Protein AF-A0A7Z9G1M7-F1 (afdb_monomer_lite)

Sequence (180 aa):
MEDKDQLKYRGLQDYWEVDAIYCYDPAYLPYQKLPQKQYDAVISTDVMEHCHQEDIKWIIDEIFSLAGKFVFINIACYQAGKSLPNGENAHCIIGPAVWWDQIFQLVVSSYPRVKYCILLEYLWIDVEGEKRMFDIRSNFDSVRIELDPSAITILEADGDLVPVHLLPTEIPSYVADMAE

Foldseek 3Di:
DADPVRDDAPDPCRVVVHPDDQAADCPDVVRNDDDPAADQEAEEEPPLQQDAPVCNLVVLQSRLVNHDAEYEYEDELDFDPDADPVRHTSRNHNDDPVVVVVSNVSHCVVRVRYWYKYWYWYWDQDPVGIAIEIEIDTPDDDPPPPDPPVVYDYDPDPPDDDDPPPDVVNPDVVNVVPPD

Radius of gyration: 18.07 Å; chains: 1; bounding box: 48×50×44 Å

Structure (mmCIF, N/CA/C/O backbone):
data_AF-A0A7Z9G1M7-F1
#
_entry.id   AF-A0A7Z9G1M7-F1
#
loop_
_atom_site.group_PDB
_atom_site.id
_atom_site.type_symbol
_atom_site.label_atom_id
_atom_site.label_alt_id
_atom_site.label_comp_id
_atom_site.label_asym_id
_atom_site.label_entity_id
_atom_site.label_seq_id
_atom_site.pdbx_PDB_ins_code
_atom_site.Cartn_x
_atom_site.Cartn_y
_atom_site.Cartn_z
_atom_site.occupancy
_atom_site.B_iso_or_equiv
_atom_site.auth_seq_id
_atom_site.auth_comp_id
_atom_site.auth_asym_id
_atom_site.auth_atom_id
_atom_site.pdbx_PDB_model_num
ATOM 1 N N . MET A 1 1 ? 3.205 -21.118 10.793 1.00 65.69 1 MET A N 1
ATOM 2 C CA . MET A 1 1 ? 4.281 -20.102 10.735 1.00 65.69 1 MET A CA 1
ATOM 3 C C . MET A 1 1 ? 5.088 -20.237 12.018 1.00 65.69 1 MET A C 1
ATOM 5 O O . MET A 1 1 ? 4.477 -20.591 13.020 1.00 65.69 1 MET A O 1
ATOM 9 N N . GLU A 1 2 ? 6.407 -20.072 11.981 1.00 74.31 2 GLU A N 1
ATOM 10 C CA . GLU A 1 2 ? 7.288 -20.204 13.155 1.00 74.31 2 GLU A CA 1
ATOM 11 C C . GLU A 1 2 ? 8.140 -18.940 13.285 1.00 74.31 2 GLU A C 1
ATOM 13 O O . GLU A 1 2 ? 8.609 -18.430 12.265 1.00 74.31 2 GLU A O 1
ATOM 18 N N . ASP A 1 3 ? 8.282 -18.406 14.499 1.00 77.44 3 ASP A N 1
ATOM 19 C CA . ASP A 1 3 ? 9.163 -17.264 14.765 1.00 77.44 3 ASP A CA 1
ATOM 20 C C . ASP A 1 3 ? 10.602 -17.707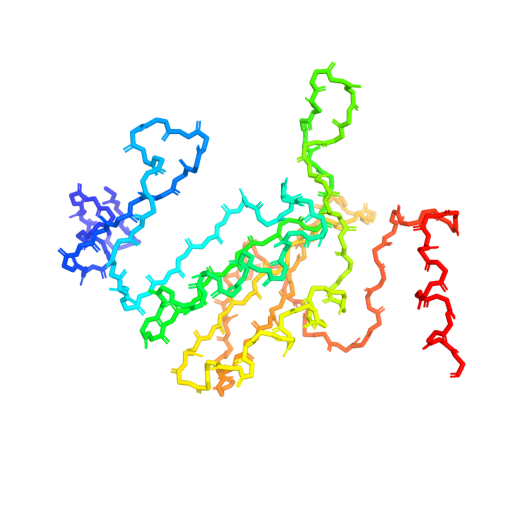 15.094 1.00 77.44 3 ASP A C 1
ATOM 22 O O . ASP A 1 3 ? 10.937 -18.896 15.073 1.00 77.44 3 ASP A O 1
ATOM 26 N N . LYS A 1 4 ? 11.477 -16.735 15.390 1.00 76.31 4 LYS A N 1
ATOM 27 C CA . LYS A 1 4 ? 12.885 -16.986 15.746 1.00 76.31 4 LYS A CA 1
ATOM 28 C C . LYS A 1 4 ? 13.038 -17.799 17.045 1.00 76.31 4 LYS A C 1
ATOM 30 O O . LYS A 1 4 ? 14.078 -18.431 17.225 1.00 76.31 4 LYS A O 1
ATOM 35 N N . ASP A 1 5 ? 12.000 -17.844 17.880 1.00 83.19 5 ASP A N 1
ATOM 36 C CA . ASP A 1 5 ? 11.944 -18.574 19.149 1.00 83.19 5 ASP A CA 1
ATOM 37 C C . ASP A 1 5 ? 11.222 -19.935 19.021 1.00 83.19 5 ASP A C 1
ATOM 39 O O . ASP A 1 5 ? 10.985 -20.621 20.018 1.00 83.19 5 ASP A O 1
ATOM 43 N N . GLN A 1 6 ? 10.930 -20.374 17.787 1.00 81.00 6 GLN A N 1
ATOM 44 C CA . GLN A 1 6 ? 10.245 -21.630 17.444 1.00 81.00 6 GLN A CA 1
ATOM 45 C C . GLN A 1 6 ? 8.793 -21.722 17.942 1.00 81.00 6 GLN A C 1
ATOM 47 O O . GLN A 1 6 ? 8.231 -22.822 18.052 1.00 81.00 6 GLN A O 1
ATOM 52 N N . LEU A 1 7 ? 8.146 -20.587 18.212 1.00 83.50 7 LEU A N 1
ATOM 53 C CA . LEU A 1 7 ? 6.728 -20.556 18.539 1.00 83.50 7 LEU A CA 1
ATOM 54 C C . LEU A 1 7 ? 5.899 -20.815 17.274 1.00 83.50 7 LEU A C 1
ATOM 56 O O . LEU A 1 7 ? 6.119 -20.202 16.232 1.00 83.50 7 LEU A O 1
ATOM 60 N N . LYS A 1 8 ? 4.938 -21.744 17.349 1.00 87.75 8 LYS A N 1
ATOM 61 C CA . LYS A 1 8 ? 4.085 -22.120 16.210 1.00 87.75 8 LYS A CA 1
ATOM 62 C C . LYS A 1 8 ? 2.776 -21.347 16.220 1.00 87.75 8 LYS A C 1
ATOM 64 O O . LYS A 1 8 ? 1.994 -21.473 17.157 1.00 87.75 8 LYS A O 1
ATOM 69 N N . TYR A 1 9 ? 2.490 -20.690 15.104 1.00 88.56 9 TYR A N 1
ATOM 70 C CA . TYR A 1 9 ? 1.254 -19.946 14.877 1.00 88.56 9 TYR A CA 1
ATOM 71 C C . TYR A 1 9 ? 0.378 -20.631 13.833 1.00 88.56 9 TYR A C 1
ATOM 73 O O . TYR A 1 9 ? 0.868 -21.127 12.803 1.00 88.56 9 TYR A O 1
ATOM 81 N N . ARG A 1 10 ? -0.934 -20.608 14.078 1.00 88.56 10 ARG A N 1
ATOM 82 C CA . ARG A 1 10 ? -1.975 -21.187 13.212 1.00 88.56 10 ARG A CA 1
ATOM 83 C C . ARG A 1 10 ? -2.154 -20.412 11.907 1.00 88.56 10 ARG A C 1
ATOM 85 O O . ARG A 1 10 ? -2.621 -20.982 10.928 1.00 88.56 10 ARG A O 1
ATOM 92 N N . GLY A 1 11 ? -1.775 -19.136 11.890 1.00 88.25 11 GLY A N 1
ATOM 93 C CA . GLY A 1 11 ? -1.856 -18.257 10.727 1.00 88.25 11 GLY A CA 1
ATOM 94 C C . GLY A 1 11 ? -1.481 -16.820 11.079 1.00 88.25 11 GLY A C 1
ATOM 95 O O . GLY A 1 11 ? -1.074 -16.544 12.204 1.00 88.25 11 GLY A O 1
ATOM 96 N N . LEU A 1 12 ? -1.647 -15.907 10.121 1.00 87.44 12 LEU A N 1
ATOM 97 C CA . LEU A 1 12 ? -1.281 -14.497 10.284 1.00 87.44 12 LEU A CA 1
ATOM 98 C C . LEU A 1 12 ? -2.063 -13.805 11.407 1.00 87.44 12 LEU A C 1
ATOM 100 O O . LEU A 1 12 ? -1.499 -13.023 12.158 1.00 87.44 12 LEU A O 1
ATOM 104 N N . GLN A 1 13 ? -3.344 -14.148 11.555 1.00 90.69 13 GLN A N 1
ATOM 105 C CA . GLN A 1 13 ? -4.195 -13.604 12.612 1.00 90.69 13 GLN A CA 1
ATOM 106 C C . GLN A 1 13 ? -3.666 -13.942 14.014 1.00 90.69 13 GLN A C 1
ATOM 108 O O . GLN A 1 13 ? -3.638 -13.086 14.889 1.00 90.69 13 GLN A O 1
ATOM 113 N N . ASP A 1 14 ? -3.240 -15.192 14.197 1.00 88.44 14 ASP A N 1
ATOM 114 C CA . ASP A 1 14 ? -2.660 -15.707 15.442 1.00 88.44 14 ASP A CA 1
ATOM 115 C C . ASP A 1 14 ? -1.269 -15.107 15.686 1.00 88.44 14 ASP A C 1
ATOM 117 O O . ASP A 1 14 ? -0.929 -14.754 16.805 1.00 88.44 14 ASP A O 1
ATOM 121 N N . TYR A 1 15 ? -0.487 -14.928 14.619 1.00 89.38 15 TYR A N 1
ATOM 122 C CA . TYR A 1 15 ? 0.842 -14.324 14.684 1.00 89.38 15 TYR A CA 1
ATOM 123 C C . TYR A 1 15 ? 0.824 -12.841 15.068 1.00 89.38 15 TYR A C 1
ATOM 125 O O . TYR A 1 15 ? 1.658 -12.398 15.849 1.00 89.38 15 TYR A O 1
ATOM 133 N N . TRP A 1 16 ? -0.111 -12.069 14.518 1.00 87.44 16 TRP A N 1
ATOM 134 C CA . TRP A 1 16 ? -0.255 -10.643 14.821 1.00 87.44 16 TRP A CA 1
ATOM 135 C C . TRP A 1 16 ? -1.138 -10.355 16.034 1.00 87.44 16 TRP A C 1
ATOM 137 O O . TRP A 1 16 ? -1.307 -9.189 16.378 1.00 87.44 16 TRP A O 1
ATOM 147 N N . GLU A 1 17 ? -1.711 -11.388 16.656 1.00 92.38 17 GLU A N 1
ATOM 148 C CA . GLU A 1 17 ? -2.626 -11.260 17.794 1.00 92.38 17 GLU A CA 1
ATOM 149 C C . GLU A 1 17 ? -3.799 -10.299 17.513 1.00 92.38 17 GLU A C 1
ATOM 151 O O . GLU A 1 17 ? -4.159 -9.456 18.334 1.00 92.38 17 GLU A O 1
ATOM 156 N N . VAL A 1 18 ? -4.409 -10.420 16.328 1.00 93.94 18 VAL A N 1
ATOM 157 C CA . VAL A 1 18 ? -5.536 -9.569 15.904 1.00 93.94 18 VAL A CA 1
ATOM 158 C C . VAL A 1 18 ? -6.867 -10.319 15.901 1.00 93.94 18 VAL A C 1
ATOM 160 O O . VAL A 1 18 ? -6.946 -11.518 15.632 1.00 93.94 18 VAL A O 1
ATOM 163 N N . ASP A 1 19 ? -7.959 -9.594 16.137 1.00 95.56 19 ASP A N 1
ATOM 164 C CA . ASP A 1 19 ? -9.305 -10.181 16.179 1.00 95.56 19 ASP A CA 1
ATOM 165 C C . ASP A 1 19 ? -9.836 -10.588 14.796 1.00 95.56 19 ASP A C 1
ATOM 167 O O . ASP A 1 19 ? -10.677 -11.484 14.681 1.00 95.56 19 ASP A O 1
ATOM 171 N N . ALA A 1 20 ? -9.379 -9.921 13.732 1.00 95.44 20 ALA A N 1
ATOM 172 C CA . ALA A 1 20 ? -9.842 -10.166 12.373 1.00 95.44 20 ALA A CA 1
ATOM 173 C C . ALA A 1 20 ? -8.833 -9.698 11.319 1.00 95.44 20 ALA A C 1
ATOM 175 O O . ALA A 1 20 ? -8.141 -8.699 11.503 1.00 95.44 20 ALA A O 1
ATOM 176 N N . ILE A 1 21 ? -8.841 -10.382 10.175 1.00 96.19 21 ILE A N 1
ATOM 177 C CA . ILE A 1 21 ? -8.161 -9.971 8.944 1.00 96.19 21 ILE A CA 1
ATOM 178 C C . ILE A 1 21 ? -9.204 -9.885 7.833 1.00 96.19 21 ILE A C 1
ATOM 180 O O . ILE A 1 21 ? -10.039 -10.779 7.685 1.00 96.19 21 ILE A O 1
ATOM 184 N N . TYR A 1 22 ? -9.144 -8.812 7.048 1.00 97.06 22 TYR A N 1
ATOM 185 C CA . TYR A 1 22 ? -9.972 -8.632 5.863 1.00 97.06 22 TYR A CA 1
ATOM 186 C C . TYR A 1 22 ? -9.074 -8.398 4.656 1.00 97.06 22 TYR A C 1
ATOM 188 O O . TYR A 1 22 ? -8.368 -7.395 4.594 1.00 97.06 22 TYR A O 1
ATOM 196 N N . CYS A 1 23 ? -9.088 -9.336 3.714 1.00 96.50 23 CYS A N 1
ATOM 197 C CA . CYS A 1 23 ? -8.330 -9.223 2.475 1.00 96.50 23 CYS A CA 1
ATOM 198 C C . CYS A 1 23 ? -9.158 -8.477 1.430 1.00 96.50 23 CYS A C 1
ATOM 200 O O . CYS A 1 23 ? -10.350 -8.751 1.275 1.00 96.50 23 CYS A O 1
ATOM 202 N N . TYR A 1 24 ? -8.506 -7.576 0.704 1.00 96.56 24 TYR A N 1
ATOM 203 C CA . TYR A 1 24 ? -9.089 -6.857 -0.418 1.00 96.56 24 TYR A CA 1
ATOM 204 C C . TYR A 1 24 ? -8.130 -6.897 -1.606 1.00 96.56 24 TYR A C 1
ATOM 206 O O . TYR A 1 24 ? -6.945 -6.624 -1.447 1.00 96.56 24 TYR A O 1
ATOM 214 N N . ASP A 1 25 ? -8.658 -7.252 -2.772 1.00 95.44 25 ASP A N 1
ATOM 215 C CA . ASP A 1 25 ? -7.978 -7.184 -4.062 1.00 95.44 25 ASP A CA 1
ATOM 216 C C . ASP A 1 25 ? -9.058 -7.041 -5.151 1.00 95.44 25 ASP A C 1
ATOM 218 O O . ASP A 1 25 ? -9.809 -7.997 -5.385 1.00 95.44 25 ASP A O 1
ATOM 222 N N . PRO A 1 26 ? -9.173 -5.873 -5.813 1.00 92.88 26 PRO A N 1
ATOM 223 C CA . PRO A 1 26 ? -10.226 -5.619 -6.796 1.00 92.88 26 PRO A CA 1
ATOM 224 C C . PRO A 1 26 ? -10.151 -6.541 -8.023 1.00 92.88 26 PRO A C 1
ATOM 226 O O . PRO A 1 26 ? -11.166 -6.739 -8.693 1.00 92.88 26 PRO A O 1
ATOM 229 N N . ALA A 1 27 ? -8.984 -7.122 -8.316 1.00 91.56 27 ALA A N 1
ATOM 230 C CA . ALA A 1 27 ? -8.763 -8.021 -9.445 1.00 91.56 27 ALA A CA 1
ATOM 231 C C . ALA A 1 27 ? -8.893 -9.510 -9.070 1.00 91.56 27 ALA A C 1
ATOM 233 O O . ALA A 1 27 ? -8.864 -10.372 -9.954 1.00 91.56 27 ALA A O 1
ATOM 234 N N . TYR A 1 28 ? -9.093 -9.835 -7.787 1.00 94.81 28 TYR A N 1
ATOM 235 C CA . TYR A 1 28 ? -9.232 -11.209 -7.312 1.00 94.81 28 TYR A CA 1
ATOM 236 C C . TYR A 1 28 ? -10.621 -11.471 -6.725 1.00 94.81 28 TYR A C 1
ATOM 238 O O . TYR A 1 28 ? -10.961 -11.055 -5.620 1.00 94.81 28 TYR A O 1
ATOM 246 N N . LEU A 1 29 ? -11.432 -12.237 -7.463 1.00 96.19 29 LEU A N 1
ATOM 247 C CA . LEU A 1 29 ? -12.854 -12.485 -7.182 1.00 96.19 29 LEU A CA 1
ATOM 248 C C . LEU A 1 29 ? -13.182 -12.836 -5.708 1.00 96.19 29 LEU A C 1
ATOM 250 O O . LEU A 1 29 ? -14.173 -12.311 -5.195 1.00 96.19 29 LEU A O 1
ATOM 254 N N . PRO A 1 30 ? -12.400 -13.671 -4.988 1.00 97.00 30 PRO A N 1
ATOM 255 C CA . PRO A 1 30 ? -12.652 -13.943 -3.570 1.00 97.00 30 PRO A CA 1
ATOM 256 C C . PRO A 1 30 ? -12.517 -12.726 -2.641 1.00 97.00 30 PRO A C 1
ATOM 258 O O . PRO A 1 30 ? -13.177 -12.700 -1.602 1.00 97.00 30 PRO A O 1
ATOM 261 N N . TYR A 1 31 ? -11.702 -11.733 -3.007 1.00 96.94 31 TYR A N 1
ATOM 262 C CA . TYR A 1 31 ? -11.374 -10.549 -2.202 1.00 96.94 31 TYR A CA 1
ATOM 263 C C . TYR A 1 31 ? -11.754 -9.222 -2.879 1.00 96.94 31 TYR A C 1
ATOM 265 O O . TYR A 1 31 ? -11.400 -8.157 -2.393 1.00 96.94 31 TYR A O 1
ATOM 273 N N . GLN A 1 32 ? -12.561 -9.247 -3.939 1.00 96.94 32 GLN A N 1
ATOM 274 C CA . GLN A 1 32 ? -12.941 -8.041 -4.691 1.00 96.94 32 GLN A CA 1
ATOM 275 C C . GLN A 1 32 ? -13.840 -7.049 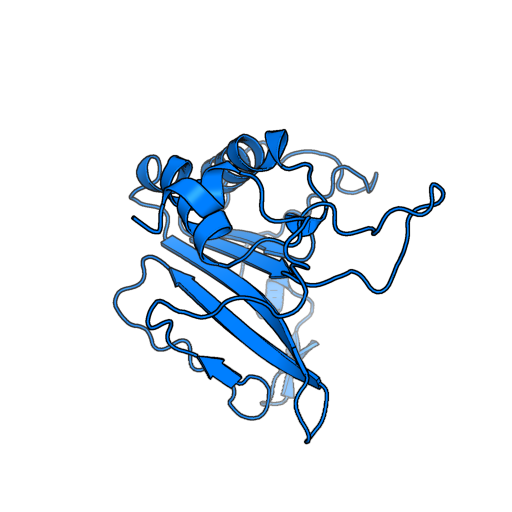-3.939 1.00 96.94 32 GLN A C 1
ATOM 277 O O . GLN A 1 32 ? -14.161 -5.980 -4.453 1.00 96.94 32 GLN A O 1
ATOM 282 N N . LYS A 1 33 ? -14.368 -7.425 -2.769 1.00 97.31 33 LYS A N 1
ATOM 283 C CA . LYS A 1 33 ? -15.332 -6.593 -2.045 1.00 97.31 33 LYS A CA 1
ATOM 284 C C . LYS A 1 33 ? -14.586 -5.608 -1.162 1.00 97.31 33 LYS A C 1
ATOM 286 O O . LYS A 1 33 ? -13.861 -6.025 -0.268 1.00 97.31 33 LYS A O 1
ATOM 291 N N . LEU A 1 34 ? -14.827 -4.321 -1.381 1.00 95.81 34 LEU A N 1
ATOM 292 C CA . LEU A 1 34 ? -14.302 -3.275 -0.514 1.00 95.81 34 LEU A CA 1
ATOM 293 C C . LEU A 1 34 ? -14.855 -3.447 0.920 1.00 95.81 34 LEU A C 1
ATOM 295 O O . LEU A 1 34 ? -16.048 -3.751 1.086 1.00 95.81 34 LEU A O 1
ATOM 299 N N . PRO A 1 35 ? -14.030 -3.266 1.966 1.00 95.81 35 PRO A N 1
ATOM 300 C CA . PRO A 1 35 ? -14.497 -3.292 3.346 1.00 95.81 35 PRO A CA 1
ATOM 301 C C . PRO A 1 35 ? -15.570 -2.226 3.615 1.00 95.81 35 PRO A C 1
ATOM 303 O O . PRO A 1 35 ? -15.471 -1.084 3.188 1.00 95.81 35 PRO A O 1
ATOM 306 N N . GLN A 1 36 ? -16.599 -2.597 4.382 1.00 95.12 36 GLN A N 1
ATOM 307 C CA . GLN A 1 36 ? -17.728 -1.714 4.732 1.00 95.12 36 GLN A CA 1
ATOM 308 C C . GLN A 1 36 ? -17.568 -1.015 6.092 1.00 95.12 36 GLN A C 1
ATOM 310 O O . GLN A 1 36 ? -18.514 -0.428 6.615 1.00 95.12 36 GLN A O 1
ATOM 315 N N . LYS A 1 37 ? -16.391 -1.134 6.709 1.00 96.31 37 LYS A N 1
ATOM 316 C CA . LYS A 1 37 ? -16.061 -0.544 8.008 1.00 96.31 37 LYS A CA 1
ATOM 317 C C . LYS A 1 37 ? -14.578 -0.204 8.064 1.00 96.31 37 LYS A C 1
ATOM 319 O O . LYS A 1 37 ? -13.791 -0.761 7.302 1.00 96.31 37 LYS A O 1
ATOM 324 N N . GLN A 1 38 ? -14.215 0.628 9.032 1.00 97.88 38 GLN A N 1
ATOM 325 C CA . GLN A 1 38 ? -12.818 0.864 9.369 1.00 97.88 38 GLN A CA 1
ATOM 326 C C . GLN A 1 38 ? -12.195 -0.336 10.094 1.00 97.88 38 GLN A C 1
ATOM 328 O O . GLN A 1 38 ? -12.876 -1.074 10.818 1.00 97.88 38 GLN A O 1
ATOM 333 N N . TYR A 1 39 ? -10.887 -0.480 9.919 1.00 98.12 39 TYR A N 1
ATOM 334 C CA . TYR A 1 39 ? -10.016 -1.378 10.669 1.00 98.12 39 TYR A CA 1
ATOM 335 C C . TYR A 1 39 ? -8.995 -0.564 11.450 1.00 98.12 39 TYR A C 1
ATOM 337 O O . TYR A 1 39 ? -8.684 0.569 11.097 1.00 98.12 39 TYR A O 1
ATOM 345 N N . ASP A 1 40 ? -8.448 -1.142 12.515 1.00 97.75 40 ASP A N 1
ATOM 346 C CA . ASP A 1 40 ? -7.391 -0.480 13.277 1.00 97.75 40 ASP A CA 1
ATOM 347 C C . ASP A 1 40 ? -6.158 -0.200 12.407 1.00 97.75 40 ASP A C 1
ATOM 349 O O . ASP A 1 40 ? -5.570 0.876 12.512 1.00 97.75 40 ASP A O 1
ATOM 353 N N . ALA A 1 41 ? -5.816 -1.126 11.510 1.00 97.12 41 ALA A N 1
ATOM 354 C CA . ALA A 1 41 ? -4.721 -0.983 10.566 1.00 97.12 41 ALA A CA 1
ATOM 355 C C . ALA A 1 41 ? -5.148 -1.346 9.138 1.00 97.12 41 ALA A C 1
ATOM 357 O O . ALA A 1 41 ? -5.929 -2.280 8.9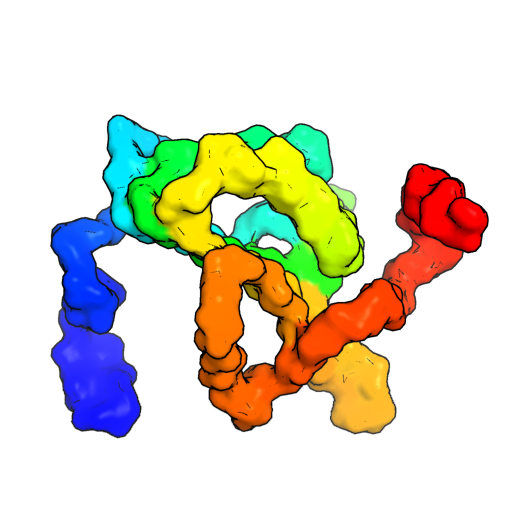43 1.00 97.12 41 ALA A O 1
ATOM 358 N N . VAL A 1 42 ? -4.588 -0.642 8.155 1.00 98.38 42 VAL A N 1
ATOM 359 C CA . VAL A 1 42 ? -4.660 -0.992 6.729 1.00 98.38 42 VAL A CA 1
ATOM 360 C C . VAL A 1 42 ? -3.238 -1.180 6.205 1.00 98.38 42 VAL A C 1
ATOM 362 O O . VAL A 1 42 ? -2.358 -0.369 6.485 1.00 98.38 42 VAL A O 1
ATOM 365 N N . ILE A 1 43 ? -3.009 -2.270 5.476 1.00 97.69 43 ILE A N 1
ATOM 366 C CA . ILE A 1 43 ? -1.708 -2.636 4.909 1.00 97.69 43 ILE A CA 1
ATOM 367 C C . ILE A 1 43 ? -1.890 -2.789 3.400 1.00 97.69 43 ILE A C 1
ATOM 369 O O . ILE A 1 43 ? -2.767 -3.535 2.971 1.00 97.69 43 ILE A O 1
ATOM 373 N N . SER A 1 44 ? -1.062 -2.102 2.615 1.00 97.62 44 SER A N 1
ATOM 374 C CA . SER A 1 44 ? -1.020 -2.217 1.156 1.00 97.62 44 SER A CA 1
ATOM 375 C C . SER A 1 44 ? 0.416 -2.442 0.696 1.00 97.62 44 SER A C 1
ATOM 377 O O . SER A 1 44 ? 1.306 -1.670 1.037 1.00 97.62 44 SER A O 1
ATOM 379 N N . THR A 1 45 ? 0.658 -3.488 -0.081 1.00 95.44 45 THR A N 1
ATOM 380 C CA . THR A 1 45 ? 1.995 -3.842 -0.582 1.00 95.44 45 THR A CA 1
ATOM 381 C C . THR A 1 45 ? 1.871 -4.311 -2.019 1.00 95.44 45 THR A C 1
ATOM 383 O O . THR A 1 45 ? 0.992 -5.136 -2.260 1.00 95.44 45 THR A O 1
ATOM 386 N N . ASP A 1 46 ? 2.747 -3.853 -2.918 1.00 90.19 46 ASP A N 1
ATOM 387 C CA . ASP A 1 46 ? 2.752 -4.265 -4.335 1.00 90.19 46 ASP A CA 1
ATOM 388 C C . ASP A 1 46 ? 1.413 -3.920 -5.028 1.00 90.19 46 ASP A C 1
ATOM 390 O O . ASP A 1 46 ? 0.705 -4.778 -5.555 1.00 90.19 46 ASP A O 1
ATOM 394 N N . VAL A 1 47 ? 0.991 -2.649 -4.921 1.00 94.94 47 VAL A N 1
ATOM 395 C CA . VAL A 1 47 ? -0.308 -2.165 -5.441 1.00 94.94 47 VAL A CA 1
ATOM 396 C C . VAL A 1 47 ? -0.194 -0.769 -6.048 1.00 94.94 47 VAL A C 1
ATOM 398 O O . VAL A 1 47 ? -0.656 -0.553 -7.164 1.00 94.94 47 VAL A O 1
ATOM 401 N N . MET A 1 48 ? 0.373 0.201 -5.323 1.00 96.50 48 MET A N 1
ATOM 402 C CA . MET A 1 48 ? 0.318 1.618 -5.714 1.00 96.50 48 MET A CA 1
ATOM 403 C C . MET A 1 48 ? 1.032 1.882 -7.046 1.00 96.50 48 MET A C 1
ATOM 405 O O . MET A 1 48 ? 0.548 2.653 -7.866 1.00 96.50 48 MET A O 1
ATOM 409 N N . GLU A 1 49 ? 2.151 1.208 -7.285 1.00 95.88 49 GLU A N 1
ATOM 410 C CA . GLU A 1 49 ? 2.944 1.240 -8.514 1.00 95.88 49 GLU A CA 1
ATOM 411 C C . GLU A 1 49 ? 2.192 0.695 -9.741 1.00 95.88 49 GLU A C 1
ATOM 413 O O . GLU A 1 49 ? 2.540 1.036 -10.870 1.00 95.88 49 GLU A O 1
ATOM 418 N N . HIS A 1 50 ? 1.139 -0.107 -9.541 1.00 95.19 50 HIS A N 1
ATOM 419 C CA . HIS A 1 50 ? 0.284 -0.647 -10.603 1.00 95.19 50 HIS A CA 1
ATOM 420 C C . HIS A 1 50 ? -0.906 0.256 -10.946 1.00 95.19 50 HIS A C 1
ATOM 422 O O . HIS A 1 50 ? -1.554 0.067 -11.978 1.00 95.19 50 HIS A O 1
ATOM 428 N N . CYS A 1 51 ? -1.228 1.224 -10.092 1.00 94.88 51 CYS A N 1
ATOM 429 C CA . CYS A 1 51 ? -2.330 2.147 -10.323 1.00 94.88 51 CYS A CA 1
ATOM 430 C C . CYS A 1 51 ? -1.894 3.289 -11.253 1.00 94.88 51 CYS A C 1
ATOM 432 O O . CYS A 1 51 ? -0.736 3.700 -11.258 1.00 94.88 51 CYS A O 1
ATOM 434 N N . HIS A 1 52 ? -2.820 3.825 -12.051 1.00 93.94 52 HIS A N 1
ATOM 435 C CA . HIS A 1 52 ? -2.524 4.980 -12.896 1.00 93.94 52 HIS A CA 1
ATOM 436 C C . HIS A 1 52 ? -2.337 6.243 -12.048 1.00 93.94 52 HIS A C 1
ATOM 438 O O . HIS A 1 52 ? -3.010 6.432 -11.036 1.00 93.94 52 HIS A O 1
ATOM 444 N N . GLN A 1 53 ? -1.448 7.137 -12.491 1.00 93.75 53 GLN A N 1
ATOM 445 C CA . GLN A 1 53 ? -1.060 8.346 -11.752 1.00 93.75 53 GLN A CA 1
ATOM 446 C C . GLN A 1 53 ? -2.254 9.211 -11.321 1.00 93.75 53 GLN A C 1
ATOM 448 O O . GLN A 1 53 ? -2.263 9.772 -10.227 1.00 93.75 53 GLN A O 1
ATOM 453 N N . GLU A 1 54 ? -3.261 9.305 -12.186 1.00 95.00 54 GLU A N 1
ATOM 454 C CA . GLU A 1 54 ? -4.486 10.086 -11.986 1.00 95.00 54 GLU A CA 1
ATOM 455 C C . GLU A 1 54 ? -5.336 9.553 -10.822 1.00 95.00 54 GLU A C 1
ATOM 457 O O . GLU A 1 54 ? -6.057 10.320 -10.178 1.00 95.00 54 GLU A O 1
ATOM 462 N N . ASP A 1 55 ? -5.200 8.262 -10.508 1.00 96.38 55 ASP A N 1
ATOM 463 C CA . ASP A 1 55 ? -6.014 7.574 -9.513 1.00 96.38 55 ASP A CA 1
ATOM 464 C C . ASP A 1 55 ? -5.373 7.510 -8.124 1.00 96.38 55 ASP A C 1
ATOM 466 O O . ASP A 1 55 ? -6.066 7.404 -7.110 1.00 96.38 55 ASP A O 1
ATOM 470 N N . ILE A 1 56 ? -4.046 7.636 -8.050 1.00 96.56 56 ILE A N 1
ATOM 471 C CA . ILE A 1 56 ? -3.278 7.451 -6.811 1.00 96.56 56 ILE A CA 1
ATOM 472 C C . ILE A 1 56 ? -3.828 8.285 -5.659 1.00 96.56 56 ILE A C 1
ATOM 474 O O . ILE A 1 56 ? -3.985 7.784 -4.547 1.00 96.56 56 ILE A O 1
ATOM 478 N N . LYS A 1 57 ? -4.162 9.555 -5.910 1.00 97.38 57 LYS A N 1
ATOM 479 C CA . LYS A 1 57 ? -4.624 10.447 -4.844 1.00 97.38 57 LYS A CA 1
ATOM 480 C C . LYS A 1 57 ? -5.905 9.931 -4.180 1.00 97.38 57 LYS A C 1
ATOM 482 O O . LYS A 1 57 ? -6.001 9.976 -2.954 1.00 97.38 57 LYS A O 1
ATOM 487 N N . TRP A 1 58 ? -6.901 9.506 -4.959 1.00 97.94 58 TRP A N 1
ATOM 488 C CA . TRP A 1 58 ? -8.169 9.053 -4.381 1.00 97.94 58 TRP A CA 1
ATOM 489 C C . TRP A 1 58 ? -8.046 7.646 -3.789 1.00 97.94 58 TRP A C 1
ATOM 491 O O . TRP A 1 58 ? -8.691 7.368 -2.784 1.00 97.94 58 TRP A O 1
ATOM 501 N N . ILE A 1 59 ? -7.169 6.795 -4.333 1.00 97.81 59 ILE A N 1
ATOM 502 C CA . ILE A 1 59 ? -6.870 5.474 -3.759 1.00 97.81 59 ILE A CA 1
ATOM 503 C C . ILE A 1 59 ? -6.226 5.618 -2.376 1.00 97.81 59 ILE A C 1
ATOM 505 O O . ILE A 1 59 ? -6.647 4.959 -1.426 1.00 97.81 59 ILE A O 1
ATOM 509 N N . ILE A 1 60 ? -5.239 6.510 -2.231 1.00 98.19 60 ILE A N 1
ATOM 510 C CA . ILE A 1 60 ? -4.622 6.797 -0.928 1.00 98.19 60 ILE A CA 1
ATOM 511 C C . ILE A 1 60 ? -5.677 7.339 0.044 1.00 98.19 60 ILE A C 1
ATOM 513 O O . ILE A 1 60 ? -5.706 6.923 1.200 1.00 98.19 60 ILE A O 1
ATOM 517 N N . ASP A 1 61 ? -6.566 8.227 -0.407 1.00 98.50 61 ASP A N 1
ATOM 518 C CA . ASP A 1 61 ? -7.666 8.727 0.427 1.00 98.50 61 ASP A CA 1
ATOM 519 C C . ASP A 1 61 ? -8.590 7.597 0.901 1.00 98.50 61 ASP A C 1
ATOM 521 O O . ASP A 1 61 ? -8.882 7.511 2.093 1.00 98.50 61 ASP A O 1
ATOM 525 N N . GLU A 1 62 ? -8.963 6.663 0.021 1.00 97.94 62 GLU A N 1
ATOM 526 C CA . GLU A 1 62 ? -9.772 5.497 0.384 1.00 97.94 62 GLU A CA 1
ATOM 527 C C . GLU A 1 62 ? -9.054 4.601 1.408 1.00 97.94 62 GLU A C 1
ATOM 529 O O . GLU A 1 62 ? -9.647 4.247 2.430 1.00 97.94 62 GLU A O 1
ATOM 534 N N . ILE A 1 63 ? -7.760 4.320 1.211 1.00 98.25 63 ILE A N 1
ATOM 535 C CA . ILE A 1 63 ? -6.928 3.559 2.160 1.00 98.25 63 ILE A CA 1
ATOM 536 C C . ILE A 1 63 ? -6.933 4.215 3.546 1.00 98.25 63 ILE A C 1
ATOM 538 O O . ILE A 1 63 ? -7.185 3.542 4.549 1.00 98.25 63 ILE A O 1
ATOM 542 N N . PHE A 1 64 ? -6.686 5.524 3.620 1.00 98.38 64 PHE A N 1
ATOM 543 C CA . PHE A 1 64 ? -6.673 6.247 4.893 1.00 98.38 64 PHE A CA 1
ATOM 544 C C . PHE A 1 64 ? -8.069 6.341 5.521 1.00 98.38 64 PHE A C 1
ATOM 546 O O . PHE A 1 64 ? -8.194 6.242 6.743 1.00 98.38 64 PHE A O 1
ATOM 553 N N . SER A 1 65 ? -9.128 6.446 4.714 1.00 98.12 65 SER A N 1
ATOM 554 C CA . SER A 1 65 ? -10.514 6.454 5.195 1.00 98.12 65 SER A CA 1
ATOM 555 C C . SER A 1 65 ? -10.917 5.146 5.884 1.00 98.12 65 SER A C 1
ATOM 557 O O . SER A 1 65 ? -11.765 5.154 6.781 1.00 98.12 65 SER A O 1
ATOM 559 N N . LEU A 1 66 ? -10.283 4.032 5.507 1.00 98.38 66 LEU A N 1
ATOM 560 C CA . LEU A 1 66 ? -10.507 2.703 6.071 1.00 98.38 66 LEU A CA 1
ATOM 561 C C . LEU A 1 66 ? -9.683 2.437 7.339 1.00 98.38 66 LEU A C 1
ATOM 563 O O . LEU A 1 66 ? -9.945 1.450 8.031 1.00 98.38 66 LEU A O 1
ATOM 567 N N . ALA A 1 67 ? -8.727 3.304 7.678 1.00 98.31 67 ALA A N 1
ATOM 568 C CA . ALA A 1 67 ? -7.846 3.140 8.827 1.00 98.31 67 ALA A CA 1
ATOM 569 C C . ALA A 1 67 ? -8.298 3.968 10.040 1.00 98.31 67 ALA A C 1
ATOM 571 O O . ALA A 1 67 ? -8.490 5.181 9.976 1.00 98.31 67 ALA A O 1
ATOM 572 N N . GLY A 1 68 ? -8.416 3.306 11.189 1.00 97.44 68 GLY A N 1
ATOM 573 C CA . GLY A 1 68 ? -8.719 3.932 12.474 1.00 97.44 68 GLY A CA 1
ATOM 574 C C . GLY A 1 68 ? -7.474 4.379 13.243 1.00 97.44 68 GLY A C 1
ATOM 575 O O . GLY A 1 68 ? -7.531 5.384 13.954 1.00 97.44 68 GLY A O 1
ATOM 576 N N . LYS A 1 69 ? -6.356 3.647 13.123 1.00 96.25 69 LYS A N 1
ATOM 577 C CA . LYS A 1 69 ? -5.121 3.918 13.880 1.00 96.25 69 LYS A CA 1
ATOM 578 C C . LYS A 1 69 ? -3.877 3.970 13.002 1.00 96.25 69 LYS A C 1
ATOM 580 O O . LYS A 1 69 ? -3.053 4.853 13.226 1.00 96.25 69 LYS A O 1
ATOM 585 N N . PHE A 1 70 ? -3.716 3.052 12.047 1.00 96.56 70 PHE A N 1
ATOM 586 C CA . PHE A 1 70 ? -2.454 2.890 11.325 1.00 96.56 70 PHE A CA 1
ATOM 587 C C . PHE A 1 70 ? -2.609 2.542 9.834 1.00 96.56 70 PHE A C 1
ATOM 589 O O . PHE A 1 70 ? -3.492 1.778 9.455 1.00 96.56 70 PHE A O 1
ATOM 596 N N . VAL A 1 71 ? -1.708 3.061 8.999 1.00 98.38 71 VAL A N 1
ATOM 597 C CA . VAL A 1 71 ? -1.548 2.688 7.586 1.00 98.38 71 VAL A CA 1
ATOM 598 C C . VAL A 1 71 ? -0.098 2.282 7.312 1.00 98.38 71 VAL A C 1
ATOM 600 O O . VAL A 1 71 ? 0.825 3.048 7.585 1.00 98.38 71 VAL A O 1
ATOM 603 N N . PHE A 1 72 ? 0.107 1.107 6.722 1.00 97.69 72 PHE A N 1
ATOM 604 C CA . PHE A 1 72 ? 1.383 0.719 6.120 1.00 97.69 72 PHE A CA 1
ATOM 605 C C . PHE A 1 72 ? 1.225 0.609 4.609 1.00 97.69 72 PHE A C 1
ATOM 607 O O . PHE A 1 72 ? 0.335 -0.098 4.137 1.00 97.69 72 PHE A O 1
ATOM 614 N N . ILE A 1 73 ? 2.101 1.269 3.857 1.00 97.88 73 ILE A N 1
ATOM 615 C CA . ILE A 1 73 ? 2.147 1.147 2.401 1.00 97.88 73 ILE A CA 1
ATOM 616 C C . ILE A 1 73 ? 3.583 0.850 1.979 1.00 97.88 73 ILE A C 1
ATOM 618 O O . ILE A 1 73 ? 4.492 1.581 2.359 1.00 97.88 73 ILE A O 1
ATOM 622 N N . ASN A 1 74 ? 3.790 -0.191 1.180 1.00 96.38 74 ASN A N 1
ATOM 623 C CA . ASN A 1 74 ? 5.047 -0.421 0.475 1.00 96.38 74 ASN A CA 1
ATOM 624 C C . ASN A 1 74 ? 4.843 -0.248 -1.031 1.00 96.38 74 ASN A C 1
ATOM 626 O O . ASN A 1 74 ? 3.830 -0.703 -1.564 1.00 96.38 74 ASN A O 1
ATOM 630 N N . ILE A 1 75 ? 5.795 0.431 -1.672 1.00 96.31 75 ILE A N 1
ATOM 631 C CA . ILE A 1 75 ? 5.750 0.788 -3.090 1.00 96.31 75 ILE A CA 1
ATOM 632 C C . ILE A 1 75 ? 7.104 0.474 -3.723 1.00 96.31 75 ILE A C 1
ATOM 634 O O . ILE A 1 75 ? 8.130 0.989 -3.265 1.00 96.31 75 ILE A O 1
ATOM 638 N N . ALA A 1 76 ? 7.107 -0.321 -4.789 1.00 94.88 76 ALA A N 1
ATOM 639 C CA . ALA A 1 76 ? 8.264 -0.510 -5.648 1.00 94.88 76 ALA A CA 1
ATOM 640 C C . ALA A 1 76 ? 8.426 0.686 -6.599 1.00 94.88 76 ALA A C 1
ATOM 642 O O . ALA A 1 76 ? 7.641 0.908 -7.519 1.00 94.88 76 ALA A O 1
ATOM 643 N N . CYS A 1 77 ? 9.504 1.441 -6.421 1.00 94.25 77 CYS A N 1
ATOM 644 C CA . CYS A 1 77 ? 9.895 2.560 -7.275 1.00 94.25 77 CYS A CA 1
ATOM 645 C C . CYS A 1 77 ? 10.922 2.127 -8.338 1.00 94.25 77 CYS A C 1
ATOM 647 O O . CYS A 1 77 ? 11.881 2.842 -8.636 1.00 94.25 77 CYS A O 1
ATOM 649 N N . TYR A 1 78 ? 10.745 0.931 -8.898 1.00 92.00 78 TYR A N 1
ATOM 650 C CA . TYR A 1 78 ? 11.584 0.348 -9.948 1.00 92.00 78 TYR A CA 1
ATOM 651 C C . TYR A 1 78 ? 10.725 -0.434 -10.944 1.00 92.00 78 TYR A C 1
ATOM 653 O O . TYR A 1 78 ? 9.552 -0.692 -10.695 1.00 92.00 78 TYR A O 1
ATOM 661 N N . GLN A 1 79 ? 11.296 -0.797 -12.092 1.00 92.94 79 GLN A N 1
ATOM 662 C CA . GLN A 1 79 ? 10.592 -1.555 -13.131 1.00 92.94 79 GLN A CA 1
ATOM 663 C C . GLN A 1 79 ? 10.153 -2.932 -12.617 1.00 92.94 79 GLN A C 1
ATOM 665 O O . GLN A 1 79 ? 10.953 -3.659 -12.025 1.00 92.94 79 GLN A O 1
ATOM 670 N N . ALA A 1 80 ? 8.922 -3.342 -12.926 1.00 93.00 80 ALA A N 1
ATOM 671 C CA . ALA A 1 80 ? 8.498 -4.714 -12.689 1.00 93.00 80 ALA A CA 1
ATOM 672 C C . ALA A 1 80 ? 9.338 -5.681 -13.528 1.00 93.00 80 ALA A C 1
ATOM 674 O O . ALA A 1 80 ? 9.654 -5.401 -14.687 1.00 93.00 80 ALA A O 1
ATOM 675 N N . GLY A 1 81 ? 9.570 -6.888 -13.011 1.00 92.31 81 GLY A N 1
ATOM 676 C CA . GLY A 1 81 ? 10.123 -7.988 -13.810 1.00 92.31 81 GLY A CA 1
ATOM 677 C C . GLY A 1 81 ? 9.161 -8.526 -14.882 1.00 92.31 81 GLY A C 1
ATOM 678 O O . GLY A 1 81 ? 9.524 -9.427 -15.637 1.00 92.31 81 GLY A O 1
ATOM 679 N N . LYS A 1 82 ? 7.923 -8.017 -14.940 1.00 92.25 82 LYS A N 1
ATOM 680 C CA . LYS A 1 82 ? 6.853 -8.498 -15.815 1.00 92.25 82 LYS A CA 1
ATOM 681 C C . LYS A 1 82 ? 6.305 -7.372 -16.692 1.00 92.25 82 LYS A C 1
ATOM 683 O O . LYS A 1 82 ? 6.038 -6.276 -16.210 1.00 92.25 82 LYS A O 1
ATOM 688 N N . SER A 1 83 ? 6.057 -7.696 -17.957 1.00 95.31 83 SER A N 1
ATOM 689 C CA . SER A 1 83 ? 5.328 -6.841 -18.898 1.00 95.31 83 SER A CA 1
ATOM 690 C C . SER A 1 83 ? 3.892 -7.326 -19.092 1.00 95.31 83 SER A C 1
ATOM 692 O O . SER A 1 83 ? 3.592 -8.522 -18.981 1.00 95.31 83 SER A O 1
ATOM 694 N N . LEU A 1 84 ? 3.001 -6.392 -19.398 1.00 92.56 84 LEU A N 1
ATOM 695 C CA . LEU A 1 84 ? 1.619 -6.642 -19.785 1.00 92.56 84 LEU A CA 1
ATOM 696 C C . LEU A 1 84 ? 1.538 -7.176 -21.233 1.00 92.56 84 LEU A C 1
ATOM 698 O O . LEU A 1 84 ? 2.496 -7.043 -21.998 1.00 92.56 84 LEU A O 1
ATOM 702 N N . PRO A 1 85 ? 0.403 -7.770 -21.663 1.00 94.75 85 PRO A N 1
ATOM 703 C CA . PRO A 1 85 ? 0.250 -8.291 -23.028 1.00 94.75 85 PRO A CA 1
ATOM 704 C C . PRO A 1 85 ? 0.416 -7.248 -24.144 1.00 94.75 85 PRO A C 1
ATOM 706 O O . PRO A 1 85 ? 0.715 -7.614 -25.278 1.00 94.75 85 PRO A O 1
ATOM 709 N N . ASN A 1 86 ? 0.215 -5.964 -23.834 1.00 93.69 86 ASN A N 1
ATOM 710 C CA . ASN A 1 86 ? 0.439 -4.840 -24.748 1.00 93.69 86 ASN A CA 1
ATOM 711 C C . ASN A 1 86 ? 1.918 -4.396 -24.818 1.00 93.69 86 ASN A C 1
ATOM 713 O O . ASN A 1 86 ? 2.241 -3.523 -25.617 1.00 93.69 86 ASN A O 1
ATOM 717 N N . GLY A 1 87 ? 2.808 -5.003 -24.025 1.00 94.38 87 GLY A N 1
ATOM 718 C CA . GLY A 1 87 ? 4.240 -4.700 -23.977 1.00 94.38 87 GLY A CA 1
ATOM 719 C C . GLY A 1 87 ? 4.645 -3.646 -22.943 1.00 94.38 87 GLY A C 1
ATOM 720 O O . GLY A 1 87 ? 5.840 -3.454 -22.736 1.00 94.38 87 GLY A O 1
ATOM 721 N N . GLU A 1 88 ? 3.693 -2.997 -22.272 1.00 94.19 88 GLU A N 1
ATOM 722 C CA . GLU A 1 88 ? 3.982 -2.024 -21.211 1.00 94.19 88 GLU A CA 1
ATOM 723 C C . GLU A 1 88 ? 4.512 -2.717 -19.946 1.00 94.19 88 GLU A C 1
ATOM 725 O O . GLU A 1 88 ? 4.266 -3.908 -19.721 1.00 94.19 88 GLU A O 1
ATOM 730 N N . ASN A 1 89 ? 5.261 -1.989 -19.110 1.00 95.25 89 ASN A N 1
ATOM 731 C CA . ASN A 1 89 ? 5.673 -2.510 -17.806 1.00 95.25 89 ASN A CA 1
ATOM 732 C C . ASN A 1 89 ? 4.444 -2.676 -16.897 1.00 95.25 89 ASN A C 1
ATOM 734 O O . ASN A 1 89 ? 3.504 -1.890 -16.977 1.00 95.25 89 ASN A O 1
ATOM 738 N N . ALA A 1 90 ? 4.433 -3.703 -16.042 1.00 94.12 90 ALA A N 1
ATOM 739 C CA . ALA A 1 90 ? 3.329 -3.889 -15.103 1.00 94.12 90 ALA A CA 1
ATOM 740 C C . ALA A 1 90 ? 3.265 -2.787 -14.032 1.00 94.12 90 ALA A C 1
ATOM 742 O O . ALA A 1 90 ? 2.181 -2.538 -13.511 1.00 94.12 90 ALA A O 1
ATOM 743 N N . HIS A 1 91 ? 4.387 -2.138 -13.704 1.00 95.50 91 HIS A N 1
ATOM 744 C CA . HIS A 1 91 ? 4.394 -0.925 -12.889 1.00 95.50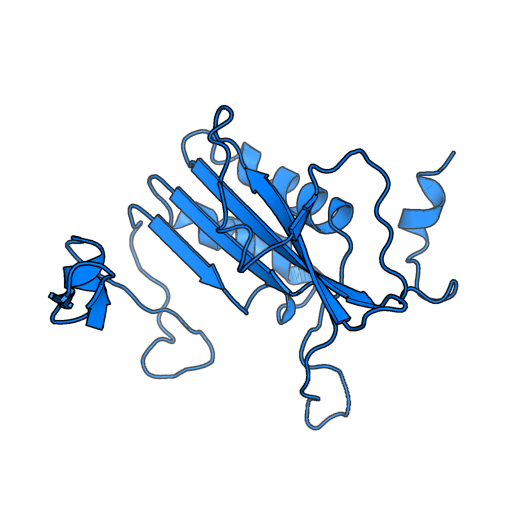 91 HIS A CA 1
ATOM 745 C C . HIS A 1 91 ? 4.102 0.269 -13.799 1.00 95.50 91 HIS A C 1
ATOM 747 O O . HIS A 1 91 ? 4.900 0.626 -14.667 1.00 95.50 91 HIS A O 1
ATOM 753 N N . CYS A 1 92 ? 2.939 0.875 -13.587 1.00 93.25 92 CYS A N 1
ATOM 754 C CA . CYS A 1 92 ? 2.475 2.076 -14.269 1.00 93.25 92 CYS A CA 1
ATOM 755 C C . CYS A 1 92 ? 3.247 3.320 -13.814 1.00 93.25 92 CYS A C 1
ATOM 757 O O . CYS A 1 92 ? 3.400 4.267 -14.584 1.00 93.25 92 CYS A O 1
ATOM 759 N N . ILE A 1 93 ? 3.712 3.331 -12.561 1.00 93.31 93 ILE A N 1
ATOM 760 C CA . ILE A 1 93 ? 4.393 4.472 -11.949 1.00 93.31 93 ILE A CA 1
ATOM 761 C C . ILE A 1 93 ? 5.731 4.022 -11.386 1.00 93.31 93 ILE A C 1
ATOM 763 O O . ILE A 1 93 ? 5.798 3.177 -10.499 1.00 93.31 93 ILE A O 1
ATOM 767 N N . ILE A 1 94 ? 6.798 4.661 -11.859 1.00 92.50 94 ILE A N 1
ATOM 768 C CA . ILE A 1 94 ? 8.158 4.507 -11.336 1.00 92.50 94 ILE A CA 1
ATOM 769 C C . ILE A 1 94 ? 8.632 5.911 -10.968 1.00 92.50 94 ILE A C 1
ATOM 771 O O . ILE A 1 94 ? 9.299 6.599 -11.738 1.00 92.50 94 ILE A O 1
ATOM 775 N N . GLY A 1 95 ? 8.149 6.379 -9.818 1.00 84.50 95 GLY A N 1
ATOM 776 C CA . GLY A 1 95 ? 8.327 7.754 -9.354 1.00 84.50 95 GLY A CA 1
ATOM 777 C C . GLY A 1 95 ? 9.437 7.897 -8.306 1.00 84.50 95 GLY A C 1
ATOM 778 O O . GLY A 1 95 ? 9.647 6.979 -7.510 1.00 84.50 95 GLY A O 1
ATOM 779 N N . PRO A 1 96 ? 10.134 9.049 -8.253 1.00 85.75 96 PRO A N 1
ATOM 780 C CA . PRO A 1 96 ? 11.071 9.351 -7.175 1.00 85.75 96 PRO A CA 1
ATOM 781 C C . PRO A 1 96 ? 10.340 9.605 -5.847 1.00 85.75 96 PRO A C 1
ATOM 783 O O . PRO A 1 96 ? 9.154 9.944 -5.827 1.00 85.75 96 PRO A O 1
ATOM 786 N N . ALA A 1 97 ? 11.071 9.530 -4.729 1.00 85.50 97 ALA A N 1
ATOM 787 C CA . ALA A 1 97 ? 10.508 9.679 -3.383 1.00 85.50 97 ALA A CA 1
ATOM 788 C C . ALA A 1 97 ? 9.732 10.983 -3.184 1.00 85.50 97 ALA A C 1
ATOM 790 O O . ALA A 1 97 ? 8.676 10.993 -2.556 1.00 85.50 97 ALA A O 1
ATOM 791 N N . VAL A 1 98 ? 10.251 12.077 -3.746 1.00 87.62 98 VAL A N 1
ATOM 792 C CA . VAL A 1 98 ? 9.638 13.406 -3.663 1.00 87.62 98 VAL A CA 1
ATOM 793 C C . VAL A 1 98 ? 8.246 13.448 -4.294 1.00 87.62 98 VAL A C 1
ATOM 795 O O . VAL A 1 98 ? 7.354 14.096 -3.754 1.00 87.62 98 VAL A O 1
ATOM 798 N N . TRP A 1 99 ? 8.030 12.727 -5.397 1.00 92.62 99 TRP A N 1
ATOM 799 C CA . TRP A 1 99 ? 6.729 12.690 -6.058 1.00 92.62 99 TRP A CA 1
ATOM 800 C C . TRP A 1 99 ? 5.701 11.964 -5.188 1.00 92.62 99 TRP A C 1
ATOM 802 O O . TRP A 1 99 ? 4.615 12.487 -4.940 1.00 92.62 99 TRP A O 1
ATOM 812 N N . TRP A 1 100 ? 6.074 10.795 -4.656 1.00 94.25 100 TRP A N 1
ATOM 813 C CA . TRP A 1 100 ? 5.224 10.053 -3.729 1.00 94.25 100 TRP A CA 1
ATOM 814 C C . TRP A 1 100 ? 4.897 10.882 -2.489 1.00 94.25 100 TRP A C 1
ATOM 816 O O . TRP A 1 100 ? 3.724 10.999 -2.139 1.00 94.25 100 TRP A O 1
ATOM 826 N N . ASP A 1 101 ? 5.899 11.503 -1.859 1.00 90.38 101 ASP A N 1
ATOM 827 C CA . ASP A 1 101 ? 5.691 12.344 -0.678 1.00 90.38 101 ASP A CA 1
ATOM 828 C C . ASP A 1 101 ? 4.693 13.473 -0.959 1.00 90.38 101 ASP A C 1
ATOM 830 O O . ASP A 1 101 ? 3.707 13.598 -0.237 1.00 90.38 101 ASP A O 1
ATOM 834 N N . GLN A 1 102 ? 4.860 14.217 -2.057 1.00 92.88 102 GLN A N 1
ATOM 835 C CA . GLN A 1 102 ? 3.921 15.275 -2.442 1.00 92.88 102 GLN A CA 1
ATOM 836 C C . GLN A 1 102 ? 2.482 14.763 -2.543 1.00 92.88 102 GLN A C 1
ATOM 838 O O . GLN A 1 102 ? 1.572 15.380 -1.988 1.00 92.88 102 GLN A O 1
ATOM 843 N N . ILE A 1 103 ? 2.265 13.624 -3.206 1.00 95.31 103 ILE A N 1
ATOM 844 C CA . ILE A 1 103 ? 0.926 13.046 -3.345 1.00 95.31 103 ILE A CA 1
ATOM 845 C C . ILE A 1 103 ? 0.366 12.598 -1.989 1.00 95.31 103 ILE A C 1
ATOM 847 O O . ILE A 1 103 ? -0.798 12.879 -1.693 1.00 95.31 103 ILE A O 1
ATOM 851 N N . PHE A 1 104 ? 1.179 11.974 -1.133 1.00 95.62 104 PHE A N 1
ATOM 852 C CA . PHE A 1 104 ? 0.759 11.607 0.220 1.00 95.62 104 PHE A CA 1
ATOM 853 C C . PHE A 1 104 ? 0.391 12.837 1.059 1.00 95.62 104 PHE A C 1
ATOM 855 O O . PHE A 1 104 ? -0.655 12.826 1.712 1.00 95.62 104 PHE A O 1
ATOM 862 N N . GLN A 1 105 ? 1.165 13.926 0.999 1.00 93.94 105 GLN A N 1
ATOM 863 C CA . GLN A 1 105 ? 0.880 15.159 1.747 1.00 93.94 105 GLN A CA 1
ATOM 864 C C . GLN A 1 105 ? -0.485 15.778 1.393 1.00 93.94 105 GLN A C 1
ATOM 866 O O . GLN A 1 105 ? -1.148 16.357 2.263 1.00 93.94 105 GLN A O 1
ATOM 871 N N . LEU A 1 106 ? -0.965 15.593 0.156 1.00 95.50 106 LEU A N 1
ATOM 872 C CA . LEU A 1 106 ? -2.306 16.031 -0.261 1.00 95.50 106 LEU A CA 1
ATOM 873 C C . LEU A 1 106 ? -3.449 15.279 0.441 1.00 95.50 106 LEU A C 1
ATOM 875 O O . LEU A 1 106 ? -4.594 15.730 0.372 1.00 95.50 106 LEU A O 1
ATOM 879 N N . VAL A 1 107 ? -3.167 14.135 1.069 1.00 97.31 107 VAL A N 1
ATOM 880 C CA . VAL A 1 107 ? -4.172 13.266 1.694 1.00 97.31 107 VAL A CA 1
ATOM 881 C C . VAL A 1 107 ? -3.984 13.183 3.204 1.00 97.31 107 VAL A C 1
ATOM 883 O O . VAL A 1 107 ? -4.934 13.430 3.947 1.00 97.31 107 VAL A O 1
ATOM 886 N N . VAL A 1 108 ? -2.773 12.881 3.685 1.00 95.31 108 VAL A N 1
ATOM 887 C CA . VAL A 1 108 ? -2.531 12.540 5.103 1.00 95.31 108 VAL A CA 1
ATOM 888 C C . VAL A 1 108 ? -2.894 13.666 6.073 1.00 95.31 108 VAL A C 1
ATOM 890 O O . VAL A 1 108 ? -3.282 13.402 7.210 1.00 95.31 108 VAL A O 1
ATOM 893 N N . SER A 1 109 ? -2.857 14.921 5.617 1.00 93.38 109 SER A N 1
ATOM 894 C CA . SER A 1 109 ? -3.298 16.091 6.389 1.00 93.38 109 SER A CA 1
ATOM 895 C C . SER A 1 109 ? -4.782 16.038 6.791 1.00 93.38 109 SER A C 1
ATOM 897 O O . SER A 1 109 ? -5.158 16.603 7.819 1.00 93.38 109 SER A O 1
ATOM 899 N N . SER A 1 110 ? -5.613 15.301 6.045 1.00 97.25 110 SER A N 1
ATOM 900 C CA . SER A 1 110 ? -7.029 15.063 6.365 1.00 97.25 110 SER A CA 1
ATOM 901 C C . SER A 1 110 ? -7.233 13.988 7.443 1.00 97.25 110 SER A C 1
ATOM 903 O O . SER A 1 110 ? -8.318 13.887 8.018 1.00 97.25 110 SER A O 1
ATOM 905 N N . TYR A 1 111 ? -6.185 13.227 7.782 1.00 97.25 111 TYR A N 1
ATOM 906 C CA . TYR A 1 111 ? -6.224 12.100 8.720 1.00 97.25 111 TYR A CA 1
ATOM 907 C C . TYR A 1 111 ? -5.225 12.266 9.882 1.00 97.25 111 TYR A C 1
ATOM 909 O O . TYR A 1 111 ? -4.435 11.363 10.157 1.00 97.25 111 TYR A O 1
ATOM 917 N N . PRO A 1 112 ? -5.273 13.370 10.655 1.00 94.19 112 PRO A N 1
ATOM 918 C CA . PRO A 1 112 ? -4.239 13.711 11.643 1.00 94.19 112 PRO A CA 1
ATOM 919 C C . PRO A 1 112 ? -4.107 12.718 12.812 1.00 94.19 112 PRO A C 1
ATOM 921 O O . PRO A 1 112 ? -3.143 12.780 13.571 1.00 94.19 112 PRO A O 1
ATOM 924 N N . ARG A 1 113 ? -5.088 11.825 12.999 1.00 94.81 113 ARG A N 1
ATOM 925 C CA . ARG A 1 113 ? -5.075 10.788 14.046 1.00 94.81 113 ARG A CA 1
ATOM 926 C C . ARG A 1 113 ? -4.543 9.438 13.564 1.00 94.81 113 ARG A C 1
ATOM 928 O O . ARG A 1 113 ? -4.288 8.578 14.401 1.00 94.81 113 ARG A O 1
ATOM 93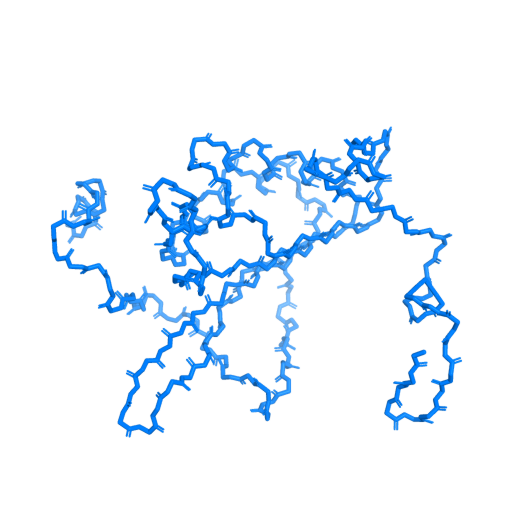5 N N . VAL A 1 114 ? -4.392 9.251 12.254 1.00 96.69 114 VAL A N 1
ATOM 936 C CA . VAL A 1 114 ? -3.899 8.004 11.670 1.00 96.69 114 VAL A CA 1
ATOM 937 C C . VAL A 1 114 ? -2.378 8.081 11.596 1.00 96.69 114 VAL A C 1
ATOM 939 O O . VAL A 1 114 ? -1.802 9.000 11.008 1.00 96.69 114 VAL A O 1
ATOM 942 N N . LYS A 1 115 ? -1.707 7.125 12.234 1.00 96.19 115 LYS A N 1
ATOM 943 C CA . LYS A 1 115 ? -0.267 6.938 12.078 1.00 96.19 115 LYS A CA 1
ATOM 944 C C . LYS A 1 115 ? 0.023 6.251 10.751 1.00 96.19 115 LYS A C 1
ATOM 946 O O . LYS A 1 115 ? -0.780 5.441 10.302 1.00 96.19 115 LYS A O 1
ATOM 951 N N . TYR A 1 116 ? 1.153 6.543 10.121 1.00 95.62 116 TYR A N 1
ATOM 952 C CA . TYR A 1 116 ? 1.501 5.881 8.867 1.00 95.62 116 TYR A CA 1
ATOM 953 C C . TYR A 1 116 ? 2.991 5.605 8.719 1.00 95.62 116 TYR A C 1
ATOM 955 O O . TYR A 1 116 ? 3.826 6.353 9.223 1.00 95.62 116 TYR A O 1
ATOM 963 N N . CYS A 1 117 ? 3.294 4.534 7.988 1.00 94.62 117 CYS A N 1
ATOM 964 C CA . CYS A 1 117 ? 4.610 4.209 7.456 1.00 94.62 117 CYS A CA 1
ATOM 965 C C . CYS A 1 117 ? 4.466 3.951 5.957 1.00 94.62 117 CYS A C 1
ATOM 967 O O . CYS A 1 117 ? 3.711 3.067 5.554 1.00 94.62 117 CYS A O 1
ATOM 969 N N . ILE A 1 118 ? 5.190 4.706 5.146 1.00 94.75 118 ILE A N 1
ATOM 970 C CA . ILE A 1 118 ? 5.288 4.495 3.708 1.00 94.75 118 ILE A CA 1
ATOM 971 C C . ILE A 1 118 ? 6.728 4.088 3.426 1.00 94.75 118 ILE A C 1
ATOM 973 O O . ILE A 1 118 ? 7.654 4.845 3.719 1.00 94.75 118 ILE A O 1
ATOM 977 N N . LEU A 1 119 ? 6.901 2.885 2.893 1.00 94.06 119 LEU A N 1
ATOM 978 C CA . LEU A 1 119 ? 8.180 2.289 2.547 1.00 94.06 119 LEU A CA 1
ATOM 979 C C . LEU A 1 119 ? 8.342 2.303 1.027 1.00 94.06 119 LEU A C 1
ATOM 981 O O . LEU A 1 119 ? 7.723 1.502 0.325 1.00 94.06 119 LEU A O 1
ATOM 985 N N . LEU A 1 120 ? 9.189 3.195 0.533 1.00 93.62 120 LEU A N 1
ATOM 986 C CA . LEU A 1 120 ? 9.538 3.294 -0.878 1.00 93.62 120 LEU A CA 1
ATOM 987 C C . LEU A 1 120 ? 10.781 2.443 -1.135 1.00 93.62 120 LEU A C 1
ATOM 989 O O . LEU A 1 120 ? 11.821 2.670 -0.516 1.00 93.62 120 LEU A O 1
ATOM 993 N N . GLU A 1 121 ? 10.675 1.459 -2.021 1.00 92.62 121 GLU A N 1
ATOM 994 C CA . GLU A 1 121 ? 11.773 0.558 -2.373 1.00 92.62 121 GLU A CA 1
ATOM 995 C C . GLU A 1 121 ? 12.372 0.945 -3.728 1.00 9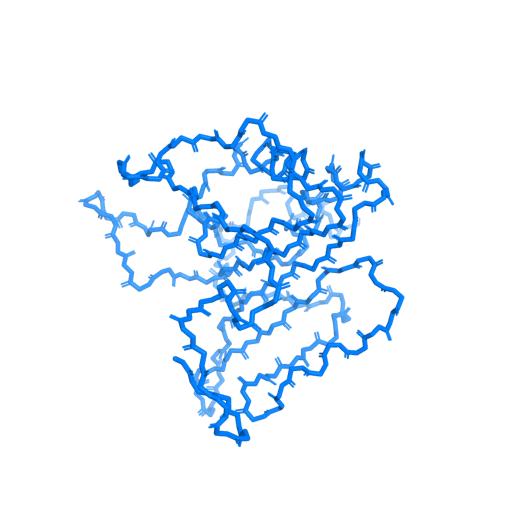2.62 121 GLU A C 1
ATOM 997 O O . GLU A 1 121 ? 11.657 1.127 -4.709 1.00 92.62 121 GLU A O 1
ATOM 1002 N N . TYR A 1 122 ? 13.697 1.013 -3.803 1.00 89.44 122 TYR A N 1
ATOM 1003 C CA . TYR A 1 122 ? 14.453 1.292 -5.019 1.00 89.44 122 TYR A CA 1
ATOM 1004 C C . TYR A 1 122 ? 15.481 0.195 -5.266 1.00 89.44 122 TYR A C 1
ATOM 1006 O O . TYR A 1 122 ? 16.033 -0.387 -4.331 1.00 89.44 122 TYR A O 1
ATOM 1014 N N . LEU A 1 123 ? 15.804 -0.020 -6.539 1.00 87.69 123 LEU A N 1
ATOM 1015 C CA . LEU A 1 123 ? 16.974 -0.789 -6.941 1.00 87.69 123 LEU A CA 1
ATOM 1016 C C . LEU A 1 123 ? 18.088 0.176 -7.342 1.00 87.69 123 LEU A C 1
ATOM 1018 O O . LEU A 1 123 ? 17.899 1.058 -8.179 1.00 87.69 123 LEU A O 1
ATOM 1022 N N . TRP A 1 124 ? 19.250 0.002 -6.727 1.00 80.75 124 TRP A N 1
ATOM 1023 C CA . TRP A 1 124 ? 20.474 0.730 -7.017 1.00 80.75 124 TRP A CA 1
ATOM 1024 C C . TRP A 1 124 ? 21.507 -0.237 -7.576 1.00 80.75 124 TRP A C 1
ATOM 1026 O O . TRP A 1 124 ? 21.769 -1.269 -6.970 1.00 80.75 124 TRP A O 1
ATOM 1036 N N . ILE A 1 125 ? 22.114 0.085 -8.713 1.00 80.38 125 ILE A N 1
ATOM 1037 C CA . ILE A 1 125 ? 23.148 -0.759 -9.317 1.00 80.38 125 ILE A CA 1
ATOM 1038 C C . ILE A 1 125 ? 24.484 -0.036 -9.189 1.00 80.38 125 ILE A C 1
ATOM 1040 O O . ILE A 1 125 ? 24.649 1.067 -9.711 1.00 80.38 125 ILE A O 1
ATOM 1044 N N . ASP A 1 126 ? 25.441 -0.664 -8.510 1.00 81.94 126 ASP A N 1
ATOM 1045 C CA . ASP A 1 126 ? 26.824 -0.200 -8.442 1.00 81.94 126 ASP A CA 1
ATOM 1046 C C . ASP A 1 126 ? 27.815 -1.280 -8.909 1.00 81.94 126 ASP A C 1
ATOM 1048 O O . ASP A 1 126 ? 27.439 -2.310 -9.473 1.00 81.94 126 ASP A O 1
ATOM 1052 N N . VAL A 1 127 ? 29.112 -1.019 -8.724 1.00 81.44 127 VAL A N 1
ATOM 1053 C CA . VAL A 1 127 ? 30.192 -1.937 -9.120 1.00 81.44 127 VAL A CA 1
ATOM 1054 C C . VAL A 1 127 ? 30.172 -3.273 -8.367 1.00 81.44 127 VAL A C 1
ATOM 1056 O O . VAL A 1 127 ? 30.798 -4.228 -8.824 1.00 81.44 127 VAL A O 1
ATOM 1059 N N . GLU A 1 128 ? 29.481 -3.352 -7.229 1.00 82.69 128 GLU A N 1
ATOM 1060 C CA . GLU A 1 128 ? 29.339 -4.554 -6.403 1.00 82.69 128 GLU A CA 1
ATOM 1061 C C . GLU A 1 128 ? 28.066 -5.346 -6.743 1.00 82.69 128 GLU A C 1
ATOM 1063 O O . GLU A 1 128 ? 27.952 -6.511 -6.360 1.00 82.69 128 GLU A O 1
ATOM 1068 N N . GLY A 1 129 ? 27.136 -4.750 -7.497 1.00 81.31 129 GLY A N 1
ATOM 1069 C CA . GLY A 1 129 ? 25.921 -5.390 -7.989 1.00 81.31 129 GLY A CA 1
ATOM 1070 C C . GLY A 1 129 ? 24.660 -4.568 -7.730 1.00 81.31 129 GLY A C 1
ATOM 1071 O O . GLY A 1 129 ? 24.708 -3.370 -7.458 1.00 81.31 129 GLY A O 1
ATOM 1072 N N . GLU A 1 130 ? 23.511 -5.229 -7.845 1.00 82.25 130 GLU A N 1
ATOM 1073 C CA . GLU A 1 130 ? 22.215 -4.643 -7.508 1.00 82.25 130 GLU A CA 1
ATOM 1074 C C . GLU A 1 130 ? 21.996 -4.669 -5.988 1.00 82.25 130 GLU A C 1
ATOM 1076 O O . GLU A 1 130 ? 22.149 -5.702 -5.333 1.00 82.25 130 GLU A O 1
ATOM 1081 N N . LYS A 1 131 ? 21.618 -3.521 -5.434 1.00 84.44 131 LYS A N 1
ATOM 1082 C CA . LYS A 1 131 ? 21.302 -3.288 -4.027 1.00 84.44 131 LYS A CA 1
ATOM 1083 C C . LYS A 1 131 ? 19.877 -2.762 -3.917 1.00 84.44 131 LYS A C 1
ATOM 1085 O O . LYS A 1 131 ? 19.461 -1.909 -4.697 1.00 84.44 131 LYS A O 1
ATOM 1090 N N . ARG A 1 132 ? 19.136 -3.242 -2.918 1.00 84.56 132 ARG A N 1
ATOM 1091 C CA . ARG A 1 132 ? 17.836 -2.670 -2.547 1.00 84.56 132 ARG A CA 1
ATOM 1092 C C . ARG A 1 132 ? 18.047 -1.537 -1.559 1.00 84.56 132 ARG A C 1
ATOM 1094 O O . ARG A 1 132 ? 18.699 -1.722 -0.529 1.00 84.56 132 ARG A O 1
ATOM 1101 N N . MET A 1 133 ? 17.469 -0.395 -1.883 1.00 85.44 133 MET A N 1
ATOM 1102 C CA . MET A 1 133 ? 17.494 0.810 -1.072 1.00 85.44 133 MET A CA 1
ATOM 1103 C C . MET A 1 133 ? 16.076 1.129 -0.637 1.00 85.44 133 MET A C 1
ATOM 1105 O O . MET A 1 133 ? 15.137 0.973 -1.414 1.00 85.44 133 MET A O 1
ATOM 1109 N N . PHE A 1 134 ? 15.925 1.589 0.596 1.00 85.44 134 PHE A N 1
ATOM 1110 C CA . PHE A 1 134 ? 14.616 1.888 1.152 1.00 85.44 134 PHE A CA 1
ATOM 1111 C C . PHE A 1 134 ? 14.596 3.307 1.683 1.00 85.44 134 PHE A C 1
ATOM 1113 O O . PHE A 1 134 ? 15.515 3.724 2.390 1.00 85.44 134 PHE A O 1
ATOM 1120 N N . ASP A 1 135 ? 13.523 4.012 1.355 1.00 87.06 135 ASP A N 1
ATOM 1121 C CA . ASP A 1 135 ? 13.224 5.327 1.885 1.00 87.06 135 ASP A CA 1
ATOM 1122 C C . ASP A 1 135 ? 11.900 5.277 2.646 1.00 87.06 135 ASP A C 1
ATOM 1124 O O . ASP A 1 135 ? 10.920 4.680 2.192 1.00 87.06 135 ASP A O 1
ATOM 1128 N N . ILE A 1 136 ? 11.877 5.875 3.832 1.00 88.62 136 ILE A N 1
ATOM 1129 C CA . ILE A 1 136 ? 10.740 5.799 4.744 1.00 88.62 136 ILE A CA 1
ATOM 1130 C C . ILE A 1 136 ? 10.135 7.189 4.919 1.00 88.62 136 ILE A C 1
ATOM 1132 O O . ILE A 1 136 ? 10.818 8.159 5.256 1.00 88.62 136 ILE A O 1
ATOM 1136 N N . ARG A 1 137 ? 8.815 7.282 4.753 1.00 89.69 137 ARG A N 1
ATOM 1137 C CA . ARG A 1 137 ? 8.018 8.457 5.125 1.00 89.69 137 ARG A CA 1
ATOM 1138 C C . ARG A 1 137 ? 7.031 8.060 6.208 1.00 89.69 137 ARG A C 1
ATOM 1140 O O . ARG A 1 137 ? 6.249 7.128 6.041 1.00 89.69 137 ARG A O 1
ATOM 1147 N N . SER A 1 138 ? 7.069 8.751 7.340 1.00 90.94 138 SER A N 1
ATOM 1148 C CA . SER A 1 138 ? 6.198 8.433 8.469 1.00 90.94 138 SER A CA 1
ATOM 1149 C C . SER A 1 138 ? 5.902 9.653 9.333 1.00 90.94 138 SER A C 1
ATOM 1151 O O . SER A 1 138 ? 6.636 10.637 9.294 1.00 90.94 138 SER A O 1
ATOM 1153 N N . ASN A 1 139 ? 4.837 9.575 10.133 1.00 90.44 139 ASN A N 1
ATOM 1154 C CA . ASN A 1 139 ? 4.509 10.561 11.172 1.00 90.44 139 ASN A CA 1
ATOM 1155 C C . ASN A 1 139 ? 4.727 10.007 12.598 1.00 90.44 139 ASN A C 1
ATOM 1157 O O . ASN A 1 139 ? 4.028 10.389 13.551 1.00 90.44 139 ASN A O 1
ATOM 1161 N N . PHE A 1 140 ? 5.659 9.061 12.740 1.00 81.94 140 PHE A N 1
ATOM 1162 C CA . PHE A 1 140 ? 6.140 8.602 14.038 1.00 81.94 140 PHE A CA 1
ATOM 1163 C C . PHE A 1 140 ? 7.193 9.564 14.573 1.00 81.94 140 PHE A C 1
ATOM 1165 O O . PHE A 1 140 ? 8.075 10.000 13.837 1.00 81.94 140 PHE A O 1
ATOM 1172 N N . ASP A 1 141 ? 7.137 9.844 15.872 1.00 63.28 141 ASP A N 1
ATOM 1173 C CA . ASP A 1 141 ? 8.237 10.509 16.560 1.00 63.28 141 ASP A CA 1
ATOM 1174 C C . ASP A 1 141 ? 9.390 9.503 16.662 1.00 63.28 141 ASP A C 1
ATOM 1176 O O . ASP A 1 141 ? 9.331 8.586 17.477 1.00 63.28 141 ASP A O 1
ATOM 1180 N N . SER A 1 142 ? 10.357 9.616 15.743 1.00 50.22 142 SER A N 1
ATOM 1181 C CA . SER A 1 142 ? 11.681 8.966 15.735 1.00 50.22 142 SER A CA 1
ATOM 1182 C C . SER A 1 142 ? 11.784 7.602 16.438 1.00 50.22 142 SER A C 1
ATOM 1184 O O . SER A 1 142 ? 12.709 7.339 17.206 1.00 50.22 142 SER A O 1
ATOM 1186 N N . VAL A 1 143 ? 10.887 6.671 16.110 1.00 41.62 143 VAL A N 1
ATOM 1187 C CA . VAL A 1 143 ? 11.222 5.252 16.213 1.00 41.62 143 VAL A CA 1
ATOM 1188 C C . VAL A 1 143 ? 12.149 5.004 15.038 1.00 41.62 143 VAL A C 1
ATOM 1190 O O . VAL A 1 143 ? 11.709 5.036 13.890 1.00 41.62 143 VAL A O 1
ATOM 1193 N N . ARG A 1 144 ? 13.443 4.807 15.309 1.00 45.84 144 ARG A N 1
ATOM 1194 C CA . ARG A 1 144 ? 14.326 4.172 14.333 1.00 45.84 144 ARG A CA 1
ATOM 1195 C C . ARG A 1 144 ? 13.656 2.858 13.966 1.00 45.84 144 ARG A C 1
ATOM 1197 O O . ARG A 1 144 ? 13.618 1.938 14.780 1.00 45.84 144 ARG A O 1
ATOM 1204 N N . ILE A 1 145 ? 13.062 2.797 12.780 1.00 47.66 145 ILE A N 1
ATOM 1205 C CA . ILE A 1 145 ? 12.679 1.529 12.183 1.00 47.66 145 ILE A CA 1
ATOM 1206 C C . ILE A 1 145 ? 14.019 0.880 11.844 1.00 47.66 145 ILE A C 1
ATOM 1208 O O . ILE A 1 145 ? 14.575 1.097 10.773 1.00 47.66 145 ILE A O 1
ATOM 1212 N N . GLU A 1 146 ? 14.600 0.178 12.818 1.00 42.44 146 GLU A N 1
ATOM 1213 C CA . GLU A 1 146 ? 15.751 -0.687 12.596 1.00 42.44 146 GLU A CA 1
ATOM 1214 C C . GLU A 1 146 ? 15.244 -1.871 11.776 1.00 42.44 146 GLU A C 1
ATOM 1216 O O . GLU A 1 146 ? 14.821 -2.901 12.299 1.00 42.44 146 GLU A O 1
ATOM 1221 N N . LEU A 1 147 ? 15.219 -1.683 10.457 1.00 48.62 147 LEU A N 1
ATOM 1222 C CA . LEU A 1 147 ? 15.196 -2.807 9.540 1.00 48.62 147 LEU A CA 1
ATOM 1223 C C . LEU A 1 147 ? 16.519 -3.543 9.742 1.00 48.62 147 LEU A C 1
ATOM 1225 O O . LEU A 1 147 ? 17.569 -2.910 9.844 1.00 48.62 147 LEU A O 1
ATOM 1229 N N . ASP A 1 148 ? 16.452 -4.867 9.864 1.00 43.88 148 ASP A N 1
ATOM 1230 C CA . ASP A 1 148 ? 17.628 -5.714 10.046 1.00 43.88 148 ASP A CA 1
ATOM 1231 C C . ASP A 1 148 ? 18.705 -5.318 9.009 1.00 43.88 148 ASP A C 1
ATOM 1233 O O . ASP A 1 148 ? 18.447 -5.437 7.807 1.00 43.88 148 ASP A O 1
ATOM 1237 N N . PRO A 1 149 ? 19.894 -4.834 9.425 1.00 41.75 149 PRO A N 1
ATOM 1238 C CA . PRO A 1 149 ? 20.928 -4.364 8.501 1.00 41.75 149 PRO A CA 1
ATOM 1239 C C . PRO A 1 149 ? 21.430 -5.458 7.554 1.00 41.75 149 PRO A C 1
ATOM 1241 O O . PRO A 1 149 ? 22.005 -5.162 6.510 1.00 41.75 149 PRO A O 1
ATOM 1244 N N . SER A 1 150 ? 21.223 -6.732 7.909 1.00 42.78 150 SER A N 1
ATOM 1245 C CA . SER A 1 150 ? 21.528 -7.864 7.030 1.00 42.78 150 SER A CA 1
ATOM 1246 C C . SER A 1 150 ? 20.503 -8.054 5.906 1.00 42.78 150 SER A C 1
ATOM 1248 O O . SER A 1 150 ? 20.780 -8.771 4.946 1.00 42.78 150 SER A O 1
ATOM 1250 N N . ALA A 1 151 ? 19.342 -7.402 6.006 1.00 38.84 151 ALA A N 1
ATOM 1251 C CA . ALA A 1 151 ? 18.269 -7.445 5.024 1.00 38.84 151 ALA A CA 1
ATOM 1252 C C . ALA A 1 151 ? 18.153 -6.150 4.201 1.00 38.84 151 ALA A C 1
ATOM 1254 O O . ALA A 1 151 ? 17.655 -6.212 3.077 1.00 38.84 151 ALA A O 1
ATOM 1255 N N . ILE A 1 152 ? 18.553 -4.986 4.739 1.00 40.66 152 ILE A N 1
ATOM 1256 C CA . ILE A 1 152 ? 18.175 -3.676 4.183 1.00 40.66 152 ILE A CA 1
ATOM 1257 C C . ILE A 1 152 ? 19.258 -2.598 4.420 1.00 40.66 152 ILE A C 1
ATOM 1259 O O . ILE A 1 152 ? 19.687 -2.381 5.551 1.00 40.66 152 ILE A O 1
ATOM 1263 N N . THR A 1 153 ? 19.643 -1.860 3.365 1.00 38.97 153 THR A N 1
ATOM 1264 C CA . THR A 1 153 ? 20.367 -0.577 3.493 1.00 38.97 153 THR A CA 1
ATOM 1265 C C . THR A 1 153 ? 19.347 0.567 3.543 1.00 38.97 153 THR A C 1
ATOM 1267 O O . THR A 1 153 ? 18.664 0.829 2.552 1.00 38.97 153 THR A O 1
ATOM 1270 N N . ILE A 1 154 ? 19.224 1.240 4.692 1.00 41.28 154 ILE A N 1
ATOM 1271 C CA . ILE A 1 154 ? 18.372 2.430 4.871 1.00 41.28 154 ILE A CA 1
ATOM 1272 C C . ILE A 1 154 ? 19.220 3.678 4.610 1.00 41.28 154 ILE A C 1
ATOM 1274 O O . ILE A 1 154 ? 20.261 3.843 5.247 1.00 41.28 154 ILE A O 1
ATOM 1278 N N . LEU A 1 155 ? 18.778 4.565 3.715 1.00 41.56 155 LEU A N 1
ATOM 1279 C CA . LEU A 1 155 ? 19.304 5.931 3.648 1.00 41.56 155 LEU A CA 1
ATOM 1280 C C . LEU A 1 155 ? 18.310 6.854 4.350 1.00 41.56 155 LEU A C 1
ATOM 1282 O O . LEU A 1 155 ? 17.146 6.920 3.965 1.00 41.56 155 LEU A O 1
ATOM 1286 N N . GLU A 1 156 ? 18.763 7.560 5.386 1.00 38.84 156 GLU A N 1
ATOM 1287 C CA . GLU A 1 156 ? 18.044 8.744 5.854 1.00 38.84 156 GLU A CA 1
ATOM 1288 C C . GLU A 1 156 ? 18.125 9.783 4.727 1.00 38.84 156 GLU A C 1
ATOM 1290 O O . GLU A 1 156 ? 19.212 10.112 4.250 1.00 38.84 156 GLU A O 1
ATOM 1295 N N . ALA A 1 157 ? 16.969 10.211 4.222 1.00 37.31 157 ALA A N 1
ATOM 1296 C CA . ALA A 1 157 ? 16.885 11.090 3.066 1.00 37.31 157 ALA A CA 1
ATOM 1297 C C . ALA A 1 157 ? 17.372 12.509 3.407 1.00 37.31 157 ALA A C 1
ATOM 1299 O O . ALA A 1 157 ? 16.585 13.358 3.818 1.00 37.31 157 ALA A O 1
ATOM 1300 N N . ASP A 1 158 ? 18.649 12.788 3.158 1.00 35.75 158 ASP A N 1
ATOM 1301 C CA . ASP A 1 158 ? 19.097 14.139 2.825 1.00 35.75 158 ASP A CA 1
ATOM 1302 C C . ASP A 1 158 ? 18.800 14.372 1.335 1.00 35.75 158 ASP A C 1
ATOM 1304 O O . ASP A 1 158 ? 19.587 13.978 0.483 1.00 35.75 158 ASP A O 1
ATOM 1308 N N . GLY A 1 159 ? 17.624 14.941 1.039 1.00 36.59 159 GLY A N 1
ATOM 1309 C CA . GLY A 1 159 ? 17.269 15.775 -0.131 1.00 36.59 159 GLY A CA 1
ATOM 1310 C C . GLY A 1 159 ? 17.487 15.315 -1.588 1.00 36.59 159 GLY A C 1
ATOM 1311 O O . GLY A 1 159 ? 16.654 15.642 -2.426 1.00 36.59 159 GLY A O 1
ATOM 1312 N N . ASP A 1 160 ? 18.540 14.566 -1.920 1.00 35.06 160 ASP A N 1
ATOM 1313 C CA . ASP A 1 160 ? 19.169 14.596 -3.253 1.00 35.06 160 ASP A CA 1
ATOM 1314 C C . ASP A 1 160 ? 19.370 13.207 -3.895 1.00 35.06 160 ASP A C 1
ATOM 1316 O O . ASP A 1 160 ? 20.346 12.962 -4.609 1.00 35.06 160 ASP A O 1
ATOM 1320 N N . LEU A 1 161 ? 18.455 12.257 -3.680 1.00 40.00 161 LEU A N 1
ATOM 1321 C CA . LEU A 1 161 ? 18.519 10.957 -4.362 1.00 40.00 161 LEU A CA 1
ATOM 1322 C C . LEU A 1 161 ? 17.648 10.954 -5.627 1.00 40.00 161 LEU A C 1
ATOM 1324 O O . LEU A 1 161 ? 16.429 10.794 -5.563 1.00 40.00 161 LEU A O 1
ATOM 1328 N N . VAL A 1 162 ? 18.286 11.104 -6.793 1.00 36.81 162 VAL A N 1
ATOM 1329 C CA . VAL A 1 162 ? 17.646 10.965 -8.114 1.00 36.81 162 VAL A CA 1
ATOM 1330 C C . VAL A 1 162 ? 17.879 9.541 -8.661 1.00 36.81 162 VAL A C 1
ATOM 1332 O O . VAL A 1 162 ? 19.035 9.128 -8.777 1.00 36.81 162 VAL A O 1
ATOM 1335 N N . PRO A 1 163 ? 16.831 8.771 -9.024 1.00 36.72 163 PRO A N 1
ATOM 1336 C CA . PRO A 1 163 ? 16.983 7.446 -9.636 1.00 36.72 163 PRO A CA 1
ATOM 1337 C C . PRO A 1 163 ? 17.620 7.501 -11.039 1.00 36.72 163 PRO A C 1
ATOM 1339 O O . PRO A 1 163 ? 17.251 8.324 -11.874 1.00 36.72 163 PRO A O 1
ATOM 1342 N N . VAL A 1 164 ? 18.533 6.568 -11.335 1.00 36.97 164 VAL A N 1
ATOM 1343 C CA . VAL A 1 164 ? 19.408 6.552 -12.536 1.00 36.97 164 VAL A CA 1
ATOM 1344 C C . VAL A 1 164 ? 18.705 6.158 -13.855 1.00 36.97 164 VAL A C 1
ATOM 1346 O O . VAL A 1 164 ? 19.348 6.062 -14.900 1.00 36.97 164 VAL A O 1
ATOM 1349 N N . HIS A 1 165 ? 17.382 5.991 -13.887 1.00 35.72 165 HIS A N 1
ATOM 1350 C CA . HIS A 1 165 ? 16.677 5.616 -15.126 1.00 35.72 165 HIS A CA 1
ATOM 1351 C C . HIS A 1 165 ? 15.634 6.602 -15.646 1.00 35.72 165 HIS A C 1
ATOM 1353 O O . HIS A 1 165 ? 14.906 6.264 -16.571 1.00 35.72 165 HIS A O 1
ATOM 1359 N N . LEU A 1 166 ? 15.659 7.856 -15.192 1.00 33.09 166 LEU A N 1
ATOM 1360 C CA . LEU A 1 166 ? 15.115 8.940 -16.008 1.00 33.09 166 LEU A CA 1
ATOM 1361 C C . LEU A 1 166 ? 16.178 9.329 -17.041 1.00 33.09 166 LEU A C 1
ATOM 1363 O O . LEU A 1 166 ? 17.088 10.110 -16.755 1.00 33.09 166 LEU A O 1
ATOM 1367 N N . LEU A 1 167 ? 16.093 8.777 -18.257 1.00 29.83 167 LEU A N 1
ATOM 1368 C CA . LEU A 1 167 ? 16.753 9.442 -19.380 1.00 29.83 167 LEU A CA 1
ATOM 1369 C C . LEU A 1 167 ? 16.185 10.874 -19.459 1.00 29.83 167 LEU A C 1
ATOM 1371 O O . LEU A 1 167 ? 14.988 11.053 -19.227 1.00 29.83 167 LEU A O 1
ATOM 1375 N N . PRO A 1 168 ? 16.994 11.898 -19.796 1.00 36.47 168 PRO A N 1
ATOM 1376 C CA . PRO A 1 168 ? 16.593 13.312 -19.728 1.00 36.47 168 PRO A CA 1
ATOM 1377 C C . PRO A 1 168 ? 15.299 13.670 -20.479 1.00 36.47 168 PRO A C 1
ATOM 1379 O O . PRO A 1 168 ? 14.738 14.740 -20.274 1.00 36.47 168 PRO A O 1
ATOM 1382 N N . THR A 1 169 ? 14.828 12.794 -21.365 1.00 37.44 169 THR A N 1
ATOM 1383 C CA . THR A 1 169 ? 13.611 12.953 -22.161 1.00 37.44 169 THR A CA 1
ATOM 1384 C C . THR A 1 169 ? 12.319 12.541 -21.448 1.00 37.44 169 THR A C 1
ATOM 1386 O O . THR A 1 169 ? 11.250 12.796 -21.991 1.00 37.44 169 THR A O 1
ATOM 1389 N N . GLU A 1 170 ? 12.392 11.918 -20.268 1.00 39.06 170 GLU A N 1
ATOM 1390 C CA . GLU A 1 170 ? 11.226 11.413 -19.518 1.00 39.06 170 GLU A CA 1
ATOM 1391 C C . GLU A 1 170 ? 10.932 12.197 -18.236 1.00 39.06 170 GLU A C 1
ATOM 1393 O O . GLU A 1 170 ? 9.998 11.865 -17.513 1.00 39.06 170 GLU A O 1
ATOM 1398 N N . ILE A 1 171 ? 11.689 13.262 -17.960 1.00 42.84 171 ILE A N 1
ATOM 1399 C CA . ILE A 1 171 ? 11.367 14.198 -16.882 1.00 42.84 171 ILE A CA 1
ATOM 1400 C C . ILE A 1 171 ? 10.124 14.988 -17.323 1.00 42.84 171 ILE A C 1
ATOM 1402 O O . ILE A 1 171 ? 10.217 15.762 -18.283 1.00 42.84 171 ILE A O 1
ATOM 1406 N N . PRO A 1 172 ? 8.954 14.829 -16.669 1.00 42.66 172 PRO A N 1
ATOM 1407 C CA . PRO A 1 172 ? 7.794 15.656 -16.972 1.00 42.66 172 PRO A CA 1
ATOM 1408 C C . PRO A 1 172 ? 8.181 17.119 -16.758 1.00 42.66 172 PRO A C 1
ATOM 1410 O O . PRO A 1 172 ? 8.810 17.440 -15.751 1.00 42.66 172 PRO A O 1
ATOM 1413 N N . SER A 1 173 ? 7.813 18.013 -17.678 1.00 41.97 173 SER A N 1
ATOM 1414 C CA . SER A 1 173 ? 8.286 19.410 -17.686 1.00 41.97 173 SER A CA 1
ATOM 1415 C C . SER A 1 173 ? 8.085 20.154 -16.358 1.00 41.97 173 SER A C 1
ATOM 1417 O O . SER A 1 173 ? 8.861 21.042 -16.035 1.00 41.97 173 SER A O 1
ATOM 1419 N N . TYR A 1 174 ? 7.106 19.749 -15.546 1.00 48.66 174 TYR A N 1
ATOM 1420 C CA . TYR A 1 174 ? 6.848 20.343 -14.232 1.00 48.66 174 TYR A CA 1
ATOM 1421 C C . TYR A 1 174 ? 7.896 20.002 -13.152 1.00 48.66 174 TYR A C 1
ATOM 1423 O O . TYR A 1 174 ? 7.968 20.673 -12.130 1.00 48.66 174 TYR A O 1
ATOM 1431 N N . VAL A 1 175 ? 8.722 18.971 -13.361 1.00 38.81 175 VAL A N 1
ATOM 1432 C CA . VAL A 1 175 ? 9.843 18.629 -12.467 1.00 38.81 175 VAL A CA 1
ATOM 1433 C C . VAL A 1 175 ? 11.069 19.504 -12.766 1.00 38.81 175 VAL A C 1
ATOM 1435 O O . VAL A 1 175 ? 11.850 19.783 -11.862 1.00 38.81 175 VAL A O 1
ATOM 1438 N N . ALA A 1 176 ? 11.222 19.986 -14.005 1.00 37.34 176 ALA A N 1
ATOM 1439 C CA . ALA A 1 176 ? 12.318 20.879 -14.390 1.00 37.34 176 ALA A CA 1
ATOM 1440 C C . ALA A 1 176 ? 12.124 22.320 -13.876 1.00 37.34 176 ALA A C 1
ATOM 1442 O O . ALA A 1 176 ? 13.102 22.979 -13.536 1.00 37.34 176 ALA A O 1
ATOM 1443 N N . ASP A 1 177 ? 10.875 22.776 -13.750 1.00 34.78 177 ASP A N 1
ATOM 1444 C CA . ASP A 1 177 ? 10.536 24.141 -13.314 1.00 34.78 177 ASP A CA 1
ATOM 1445 C C . ASP A 1 177 ? 10.706 24.385 -11.798 1.00 34.78 177 ASP A C 1
ATOM 1447 O O . ASP A 1 177 ? 10.463 25.491 -11.325 1.00 34.78 177 ASP A O 1
ATOM 1451 N N . MET A 1 178 ? 11.107 23.376 -11.015 1.00 41.22 178 MET A N 1
ATOM 1452 C CA . MET A 1 178 ? 11.283 23.496 -9.556 1.00 41.22 178 MET A CA 1
ATOM 1453 C C . MET A 1 178 ? 12.750 23.436 -9.102 1.00 41.22 178 MET A C 1
ATOM 1455 O O . MET A 1 178 ? 13.019 23.280 -7.912 1.00 41.22 178 MET A O 1
ATOM 1459 N N . ALA A 1 179 ? 13.690 23.570 -10.045 1.00 35.22 179 ALA A N 1
ATOM 1460 C CA . ALA A 1 179 ? 15.129 23.674 -9.789 1.00 35.22 179 ALA A CA 1
ATOM 1461 C C . ALA A 1 179 ? 15.693 25.108 -9.952 1.00 35.22 179 ALA A C 1
ATOM 1463 O O . ALA A 1 179 ? 16.914 25.271 -9.977 1.00 35.22 179 ALA A O 1
ATOM 1464 N N . GLU A 1 180 ? 14.834 26.133 -10.039 1.00 29.41 180 GLU A N 1
ATOM 1465 C CA . GLU A 1 180 ? 15.216 27.560 -10.001 1.00 29.41 180 GLU A CA 1
ATOM 1466 C C . GLU A 1 180 ? 14.656 28.295 -8.776 1.00 29.41 180 GLU A C 1
ATOM 1468 O O . GLU A 1 180 ? 13.476 28.070 -8.418 1.00 29.41 180 GLU A O 1
#

Secondary structure (DSSP, 8-state):
-B-TT--B-SSHHHHTT-S------TTSGGG-SPPSS-EEEEEEES-GGGS-HHHHHHHHHHHHHTEEEEEEEEEE-S--S-B-TTS-BS-S----HHHHHHHHHHHHTT-TT-EEEEEEEEEEEETTEEEEEEEEEE-SSS------TTT-EEPP--S----TT--TTSS-HHHHTT--

pLDDT: mean 80.83, std 22.49, range [29.41, 98.5]